Protein AF-A0A2V7AIP7-F1 (afdb_monomer_lite)

Sequence (74 aa):
GAQHDVALVKRLLEEELADILARRPRQADVEARYRKAVKIGMRWVKSYTELDFRSLGSYSRAELDAIAAAPDAL

Secondary structure (DSSP, 8-state):
-----HHHHHHHHHHHHHHHHHHS---HHHHHHHHHHHHHHHHHHHHHHTT----GGGS-HHHHHHHHHSPP--

pLDDT: mean 92.98, std 4.15, range [75.44, 97.69]

Structure (mmCIF, N/CA/C/O backbone):
data_AF-A0A2V7AIP7-F1
#
_entry.id   AF-A0A2V7AIP7-F1
#
loop_
_atom_site.group_PDB
_atom_site.id
_atom_site.type_symbol
_atom_site.label_atom_id
_at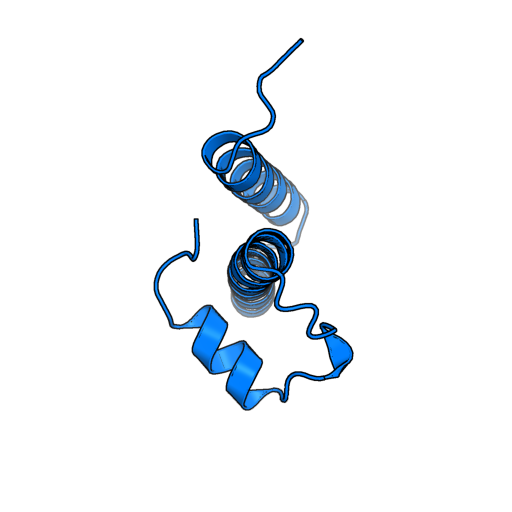om_site.label_alt_id
_atom_site.label_comp_id
_atom_site.label_asym_id
_atom_site.label_entity_id
_atom_site.label_seq_id
_atom_site.pdbx_PDB_ins_code
_atom_site.Cartn_x
_atom_site.Cartn_y
_atom_site.Cartn_z
_atom_site.occupancy
_atom_site.B_iso_or_equiv
_atom_site.auth_seq_id
_atom_site.auth_comp_id
_atom_site.auth_asym_id
_atom_site.auth_atom_id
_atom_site.pdbx_PDB_model_num
ATOM 1 N N . GLY A 1 1 ? -7.435 23.022 7.209 1.00 78.75 1 GLY A N 1
ATOM 2 C CA . GLY A 1 1 ? -6.691 21.746 7.200 1.00 78.75 1 GLY A CA 1
ATOM 3 C C . GLY A 1 1 ? -7.438 20.745 6.345 1.00 78.75 1 GLY A C 1
ATOM 4 O O . GLY A 1 1 ? -8.636 20.930 6.168 1.00 78.75 1 GLY A O 1
ATOM 5 N N . ALA A 1 2 ? -6.756 19.739 5.794 1.00 80.88 2 ALA A N 1
ATOM 6 C CA . ALA A 1 2 ? -7.408 18.629 5.094 1.00 80.88 2 ALA A CA 1
ATOM 7 C C . ALA A 1 2 ? -7.934 17.595 6.104 1.00 80.88 2 ALA A C 1
ATOM 9 O O . ALA A 1 2 ? -7.354 17.436 7.178 1.00 80.88 2 ALA A O 1
ATOM 10 N N . GLN A 1 3 ? -9.023 16.901 5.771 1.00 90.00 3 GLN A N 1
ATOM 11 C CA . GLN A 1 3 ? -9.513 15.778 6.568 1.00 90.00 3 GLN A CA 1
ATOM 12 C C . GLN A 1 3 ? -8.579 14.577 6.382 1.00 90.00 3 GLN A C 1
ATOM 14 O O . GLN A 1 3 ? -8.249 14.223 5.255 1.00 90.00 3 GLN A O 1
ATOM 19 N N . HIS A 1 4 ? -8.125 13.974 7.482 1.00 87.62 4 HIS A N 1
ATOM 20 C CA . HIS A 1 4 ? -7.248 12.803 7.448 1.00 87.62 4 HIS A CA 1
ATOM 21 C C . HIS A 1 4 ? -8.096 11.528 7.462 1.00 87.62 4 HIS A C 1
ATOM 23 O O . HIS A 1 4 ? -8.376 10.978 8.525 1.00 87.62 4 HIS A O 1
ATOM 29 N N . ASP A 1 5 ? -8.542 11.100 6.282 1.00 90.06 5 ASP A N 1
ATOM 30 C CA . ASP A 1 5 ? -9.395 9.926 6.094 1.00 90.06 5 ASP A CA 1
ATOM 31 C C . ASP A 1 5 ? -8.744 8.842 5.213 1.00 90.06 5 ASP A C 1
ATOM 33 O O . ASP A 1 5 ? -7.636 8.984 4.690 1.00 90.06 5 ASP A O 1
ATOM 37 N N . VAL A 1 6 ? -9.449 7.717 5.074 1.00 88.69 6 VAL A N 1
ATOM 38 C CA . VAL A 1 6 ? -9.012 6.554 4.289 1.00 88.69 6 VAL A CA 1
ATOM 39 C C . VAL A 1 6 ? -8.809 6.906 2.810 1.00 88.69 6 VAL A C 1
ATOM 41 O O . VAL A 1 6 ? -7.844 6.449 2.195 1.00 88.69 6 VAL A O 1
ATOM 44 N N . ALA A 1 7 ? -9.675 7.756 2.254 1.00 91.12 7 ALA A N 1
ATOM 45 C CA . ALA A 1 7 ? -9.585 8.191 0.865 1.00 91.12 7 ALA A CA 1
ATOM 46 C C . ALA A 1 7 ? -8.321 9.028 0.617 1.00 91.12 7 ALA A C 1
ATOM 48 O O . ALA A 1 7 ? -7.644 8.844 -0.397 1.00 91.12 7 ALA A O 1
ATOM 49 N N . LEU A 1 8 ? -7.959 9.905 1.560 1.00 92.38 8 LEU A N 1
ATOM 50 C CA . LEU A 1 8 ? -6.711 10.656 1.516 1.00 92.38 8 LEU A CA 1
ATOM 51 C C . LEU A 1 8 ? -5.501 9.718 1.537 1.00 92.38 8 LEU A C 1
ATOM 53 O O . LEU A 1 8 ? -4.619 9.867 0.695 1.00 92.38 8 LEU A O 1
ATOM 57 N N . VAL A 1 9 ? -5.461 8.746 2.453 1.00 92.00 9 VAL A N 1
ATOM 58 C CA . VAL A 1 9 ? -4.339 7.793 2.545 1.00 92.00 9 VAL A CA 1
ATOM 59 C C . VAL A 1 9 ? -4.181 6.996 1.252 1.00 92.00 9 VAL A C 1
ATOM 61 O O . VAL A 1 9 ? -3.067 6.871 0.747 1.00 92.00 9 VAL A O 1
ATOM 64 N N . LYS A 1 10 ? -5.285 6.481 0.698 1.00 93.69 10 LYS A N 1
ATOM 65 C CA . LYS A 1 10 ? -5.271 5.728 -0.560 1.00 93.69 10 LYS A CA 1
ATOM 66 C C . LYS A 1 10 ? -4.675 6.551 -1.698 1.00 93.69 10 LYS A C 1
ATOM 68 O O . LYS A 1 10 ? -3.732 6.101 -2.343 1.00 93.69 10 LYS A O 1
ATOM 73 N N . ARG A 1 11 ? -5.179 7.772 -1.884 1.00 95.06 11 ARG A N 1
ATOM 74 C CA . ARG A 1 11 ? -4.698 8.692 -2.917 1.00 95.06 11 ARG A CA 1
ATOM 75 C C . ARG A 1 11 ? -3.210 9.004 -2.761 1.00 95.06 11 ARG A C 1
ATOM 77 O O . ARG A 1 11 ? -2.483 8.916 -3.740 1.00 95.06 11 ARG A O 1
ATOM 84 N N . LEU A 1 12 ? -2.748 9.304 -1.545 1.00 95.50 12 LEU A N 1
ATOM 85 C CA . LEU A 1 12 ? -1.328 9.574 -1.294 1.00 95.50 12 LEU A CA 1
ATOM 86 C C . LEU A 1 12 ? -0.450 8.369 -1.657 1.00 95.50 12 LEU A C 1
ATOM 88 O O . LEU A 1 12 ? 0.585 8.532 -2.291 1.00 95.50 12 LEU A O 1
ATOM 92 N N . LEU A 1 13 ? -0.866 7.147 -1.311 1.00 95.62 13 LEU A N 1
ATOM 93 C CA . LEU A 1 13 ? -0.114 5.938 -1.665 1.00 95.62 13 LEU A CA 1
ATOM 94 C C . LEU A 1 13 ? -0.053 5.699 -3.182 1.00 95.62 13 LEU A C 1
ATOM 96 O O . LEU A 1 13 ? 0.967 5.229 -3.684 1.00 95.62 13 LEU A O 1
ATOM 100 N N . GLU A 1 14 ? -1.126 6.008 -3.910 1.00 95.88 14 GLU A N 1
ATOM 101 C CA . GLU A 1 14 ? -1.179 5.899 -5.373 1.00 95.88 14 GLU A CA 1
ATOM 102 C C . GLU A 1 14 ? -0.329 6.975 -6.069 1.00 95.88 14 GLU A C 1
ATOM 104 O O . GLU A 1 14 ? 0.399 6.662 -7.015 1.00 95.88 14 GLU A O 1
ATOM 109 N N . GLU A 1 15 ? -0.376 8.219 -5.585 1.00 97.62 15 GLU A N 1
ATOM 110 C CA . GLU A 1 15 ? 0.441 9.336 -6.077 1.00 97.62 15 GLU A CA 1
ATOM 111 C C . GLU A 1 15 ? 1.937 9.053 -5.870 1.00 97.62 15 GLU A C 1
ATOM 113 O O . GLU A 1 15 ? 2.720 9.124 -6.820 1.00 97.62 15 GLU A O 1
ATOM 118 N N . GLU A 1 16 ? 2.327 8.629 -4.665 1.00 97.50 16 GLU A N 1
ATOM 119 C CA . GLU A 1 16 ? 3.712 8.264 -4.350 1.00 97.50 16 GLU A CA 1
ATOM 120 C C . GLU A 1 16 ? 4.184 7.047 -5.154 1.00 97.50 16 GLU A C 1
ATOM 122 O O . GLU A 1 16 ? 5.324 7.005 -5.618 1.00 97.50 16 GLU A O 1
ATOM 127 N N . LEU A 1 17 ? 3.314 6.057 -5.388 1.00 97.00 17 LEU A N 1
ATOM 128 C CA . LEU A 1 17 ? 3.637 4.943 -6.278 1.00 97.00 17 LEU A CA 1
ATOM 129 C C . LEU A 1 17 ? 3.952 5.440 -7.687 1.00 97.00 17 LEU A C 1
ATOM 131 O O . LEU A 1 17 ? 4.974 5.051 -8.251 1.00 97.00 17 LEU A O 1
ATOM 135 N N . ALA A 1 18 ? 3.081 6.270 -8.262 1.00 96.75 18 ALA A N 1
ATOM 136 C CA . ALA A 1 18 ? 3.271 6.795 -9.608 1.00 96.75 18 ALA A CA 1
ATOM 137 C C . ALA A 1 18 ? 4.591 7.571 -9.719 1.00 96.75 18 ALA A C 1
ATOM 139 O O .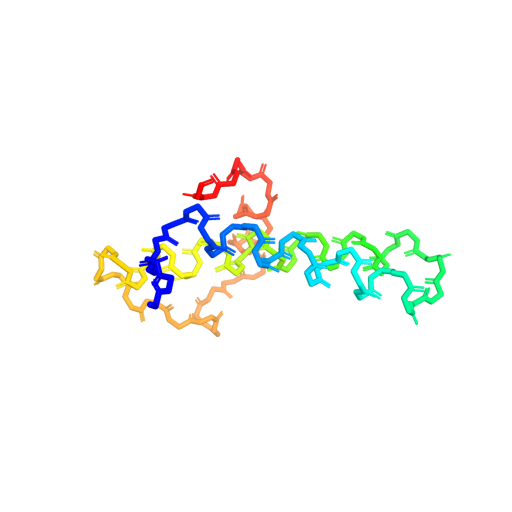 ALA A 1 18 ? 5.350 7.372 -10.670 1.00 96.75 18 ALA A O 1
ATOM 140 N N . ASP A 1 19 ? 4.897 8.386 -8.713 1.00 97.69 19 ASP A N 1
ATOM 141 C CA . ASP A 1 19 ? 6.117 9.179 -8.639 1.00 97.69 19 ASP A CA 1
ATOM 142 C C . ASP A 1 19 ? 7.381 8.306 -8.499 1.00 97.69 19 ASP A C 1
ATOM 144 O O . ASP A 1 19 ? 8.373 8.486 -9.212 1.00 97.69 19 ASP A O 1
ATOM 148 N N . ILE A 1 20 ? 7.335 7.272 -7.652 1.00 95.94 20 ILE A N 1
ATOM 149 C CA . ILE A 1 20 ? 8.414 6.283 -7.524 1.00 95.94 20 ILE A CA 1
ATOM 150 C C . ILE A 1 20 ? 8.651 5.559 -8.851 1.00 95.94 20 ILE A C 1
ATOM 152 O O . ILE A 1 20 ? 9.800 5.440 -9.285 1.00 95.94 20 ILE A O 1
ATOM 156 N N . LEU A 1 21 ? 7.590 5.076 -9.504 1.00 95.44 21 LEU A N 1
ATOM 157 C CA . LEU A 1 21 ? 7.709 4.356 -10.773 1.00 95.44 21 LEU A CA 1
ATOM 158 C C . LEU A 1 21 ? 8.252 5.259 -11.888 1.00 95.44 21 LEU A C 1
ATOM 160 O O . LEU A 1 21 ? 9.041 4.796 -12.708 1.00 95.44 21 LEU A O 1
ATOM 164 N N . ALA A 1 22 ? 7.909 6.550 -11.886 1.00 95.50 22 ALA A N 1
ATOM 165 C CA . ALA A 1 22 ? 8.439 7.519 -12.842 1.00 95.50 22 ALA A CA 1
ATOM 166 C C . ALA A 1 22 ? 9.956 7.745 -12.698 1.00 95.50 22 ALA A C 1
ATOM 168 O O . ALA A 1 22 ? 10.632 8.028 -13.687 1.00 95.50 22 ALA A O 1
ATOM 169 N N . ARG A 1 23 ? 10.510 7.599 -11.485 1.00 94.88 23 ARG A N 1
ATOM 170 C CA . ARG A 1 23 ? 11.943 7.809 -11.194 1.00 94.88 23 ARG A CA 1
ATOM 171 C C . ARG A 1 23 ? 12.801 6.546 -11.268 1.00 94.88 23 ARG A C 1
ATOM 173 O O . ARG A 1 23 ? 14.019 6.624 -11.085 1.00 94.88 23 ARG A O 1
ATOM 180 N N . ARG A 1 24 ? 12.205 5.373 -11.478 1.00 89.25 24 ARG A N 1
ATOM 181 C CA . ARG A 1 24 ? 12.928 4.096 -11.559 1.00 89.25 24 ARG A CA 1
ATOM 182 C C . ARG A 1 24 ? 13.117 3.663 -13.015 1.00 89.25 24 ARG A C 1
ATOM 184 O O . ARG A 1 24 ? 12.303 4.002 -13.870 1.00 89.25 24 ARG A O 1
ATOM 191 N N . PRO A 1 25 ? 14.179 2.895 -13.325 1.00 88.19 25 PRO A N 1
ATOM 192 C CA . PRO A 1 25 ? 14.279 2.237 -14.621 1.00 88.19 25 PRO A CA 1
ATOM 193 C C . PRO A 1 25 ? 13.049 1.352 -14.852 1.00 88.19 25 PRO A C 1
ATOM 195 O O . PRO A 1 25 ? 12.633 0.642 -13.935 1.00 88.19 25 PRO A O 1
ATOM 198 N N . ARG A 1 26 ? 12.496 1.372 -16.070 1.00 88.75 26 ARG A N 1
ATOM 199 C CA . ARG A 1 26 ? 11.339 0.548 -16.455 1.00 88.75 26 ARG A CA 1
ATOM 200 C C . ARG A 1 26 ? 11.720 -0.930 -16.475 1.00 88.75 26 ARG A C 1
ATOM 202 O O . ARG A 1 26 ? 12.196 -1.450 -17.481 1.00 88.75 26 ARG A O 1
ATOM 209 N N . GLN A 1 27 ? 11.548 -1.581 -15.332 1.00 94.69 27 GLN A N 1
ATOM 210 C CA . GLN A 1 27 ? 11.809 -2.997 -15.105 1.00 94.69 27 GLN A CA 1
ATOM 211 C C . GLN A 1 27 ? 10.555 -3.615 -14.493 1.00 94.69 27 GLN A C 1
ATOM 213 O O . GLN A 1 27 ? 10.147 -3.248 -13.391 1.00 94.69 27 GLN A O 1
ATOM 218 N N . ALA A 1 28 ? 9.937 -4.549 -15.216 1.00 92.81 28 ALA A N 1
ATOM 219 C CA . ALA A 1 28 ? 8.631 -5.096 -14.855 1.00 92.81 28 ALA A CA 1
ATOM 220 C C . ALA A 1 28 ? 8.616 -5.752 -13.461 1.00 92.81 28 ALA A C 1
ATOM 222 O O . ALA A 1 28 ? 7.630 -5.643 -12.733 1.00 92.81 28 ALA A O 1
ATOM 223 N N . ASP A 1 29 ? 9.713 -6.394 -13.057 1.00 93.69 29 ASP A N 1
ATOM 224 C CA . ASP A 1 29 ? 9.847 -7.011 -11.737 1.00 93.69 29 ASP A CA 1
ATOM 225 C C . ASP A 1 29 ? 9.942 -5.962 -10.617 1.00 93.69 29 ASP A C 1
ATOM 227 O O . ASP A 1 29 ? 9.353 -6.134 -9.549 1.00 93.69 29 ASP A O 1
ATOM 231 N N . VAL A 1 30 ? 10.644 -4.853 -10.858 1.00 93.19 30 VAL A N 1
ATOM 232 C CA . VAL A 1 30 ? 10.739 -3.724 -9.923 1.00 93.19 30 VAL A CA 1
ATOM 233 C C . VAL A 1 30 ? 9.381 -3.042 -9.770 1.00 93.19 30 VAL A C 1
ATOM 235 O O . VAL A 1 30 ? 8.932 -2.827 -8.643 1.00 93.19 30 VAL A O 1
ATOM 238 N N . GLU A 1 31 ? 8.691 -2.764 -10.877 1.00 95.25 31 GLU A N 1
ATOM 239 C CA . GLU A 1 31 ? 7.352 -2.166 -10.855 1.00 95.25 31 GLU A CA 1
ATOM 240 C C . GLU A 1 31 ? 6.350 -3.052 -10.102 1.00 95.25 31 GLU A C 1
ATOM 242 O O . GLU A 1 31 ? 5.595 -2.564 -9.256 1.0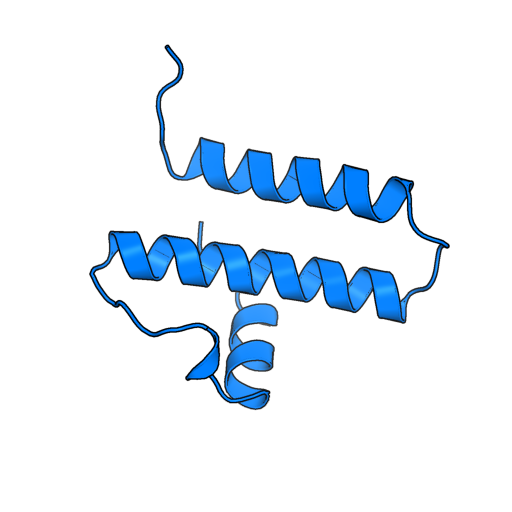0 95.25 31 GLU A O 1
ATOM 247 N N . ALA A 1 32 ? 6.382 -4.366 -10.346 1.00 94.75 32 ALA A N 1
ATOM 248 C CA . ALA A 1 32 ? 5.537 -5.330 -9.648 1.00 94.75 32 ALA A CA 1
ATOM 249 C C . ALA A 1 32 ? 5.801 -5.346 -8.133 1.00 94.75 32 ALA A C 1
ATOM 251 O O . ALA A 1 32 ? 4.852 -5.371 -7.345 1.00 94.75 32 ALA A O 1
ATOM 252 N N . ARG A 1 33 ? 7.070 -5.269 -7.702 1.00 95.06 33 ARG A N 1
ATOM 253 C CA . ARG A 1 33 ? 7.424 -5.195 -6.272 1.00 95.06 33 ARG A CA 1
ATOM 254 C C . ARG A 1 33 ? 6.875 -3.931 -5.608 1.00 95.06 33 ARG A C 1
ATOM 256 O O . ARG A 1 33 ? 6.342 -4.028 -4.505 1.00 95.06 33 ARG A O 1
ATOM 263 N N . TYR A 1 34 ? 6.954 -2.775 -6.267 1.00 96.38 34 TYR A N 1
ATOM 264 C CA . TYR A 1 34 ? 6.400 -1.528 -5.727 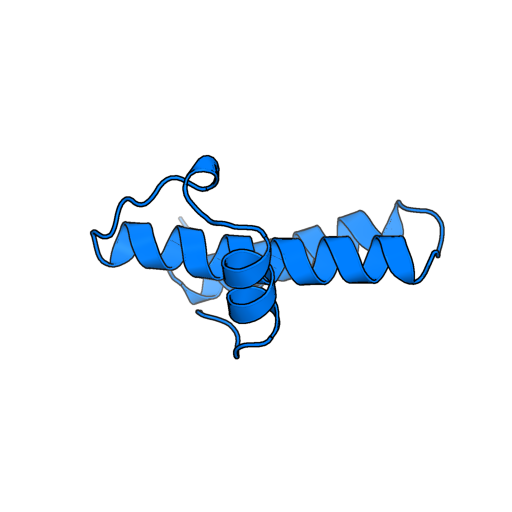1.00 96.38 34 TYR A CA 1
ATOM 265 C C . TYR A 1 34 ? 4.870 -1.551 -5.653 1.00 96.38 34 TYR A C 1
ATOM 267 O O . TYR A 1 34 ? 4.305 -1.191 -4.622 1.00 96.38 34 TYR A O 1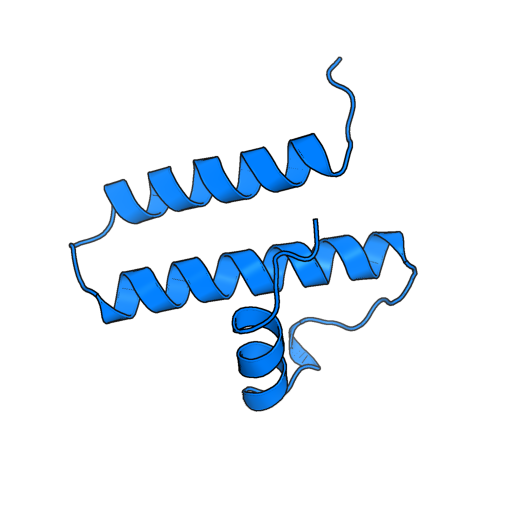
ATOM 275 N N . ARG A 1 35 ? 4.192 -2.064 -6.689 1.00 95.62 35 ARG A N 1
ATOM 276 C CA . ARG A 1 35 ? 2.731 -2.258 -6.666 1.00 95.62 35 ARG A CA 1
ATOM 277 C C . ARG A 1 35 ? 2.301 -3.181 -5.521 1.00 95.62 35 ARG A C 1
ATOM 279 O O . ARG A 1 35 ? 1.353 -2.873 -4.804 1.00 95.62 35 ARG A O 1
ATOM 286 N N . LYS A 1 36 ? 3.037 -4.275 -5.294 1.00 96.62 36 LYS A N 1
ATOM 287 C CA . LYS A 1 36 ? 2.831 -5.171 -4.147 1.00 96.62 36 LYS A CA 1
ATOM 288 C C . LYS A 1 36 ? 3.019 -4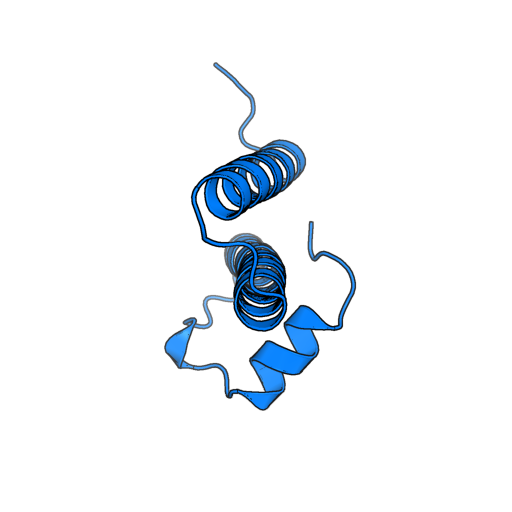.445 -2.808 1.00 96.62 36 LYS A C 1
ATOM 290 O O . LYS A 1 36 ? 2.184 -4.591 -1.917 1.00 96.62 36 LYS A O 1
ATOM 295 N N . ALA A 1 37 ? 4.085 -3.657 -2.668 1.00 96.19 37 ALA A N 1
ATOM 296 C CA . ALA A 1 37 ? 4.377 -2.919 -1.439 1.00 96.19 37 ALA A CA 1
ATOM 297 C C . ALA A 1 37 ? 3.256 -1.939 -1.057 1.00 96.19 37 ALA A C 1
ATOM 299 O O . ALA A 1 37 ? 2.909 -1.848 0.117 1.00 96.19 37 ALA A O 1
ATOM 300 N N . VAL A 1 38 ? 2.642 -1.266 -2.034 1.00 96.56 38 VAL A N 1
ATOM 301 C CA . VAL A 1 38 ? 1.525 -0.337 -1.791 1.00 96.56 38 VAL A CA 1
ATOM 302 C C . VAL A 1 38 ? 0.310 -1.044 -1.206 1.00 96.56 38 VAL A C 1
ATOM 304 O O . VAL A 1 38 ? -0.231 -0.590 -0.201 1.00 96.56 38 VAL A O 1
ATOM 307 N N . LYS A 1 39 ? -0.077 -2.196 -1.760 1.00 96.50 39 LYS A N 1
ATOM 308 C CA . LYS A 1 39 ? -1.216 -2.975 -1.244 1.00 96.50 39 LYS A CA 1
ATOM 309 C C . LYS A 1 39 ? -0.968 -3.484 0.176 1.00 96.50 39 LYS A C 1
ATOM 311 O O . LYS A 1 39 ? -1.862 -3.439 1.021 1.00 96.50 39 LYS A O 1
ATOM 316 N N . ILE A 1 40 ? 0.270 -3.892 0.465 1.00 95.94 40 ILE A N 1
ATOM 317 C CA . ILE A 1 40 ? 0.701 -4.238 1.826 1.00 95.94 40 ILE A CA 1
ATOM 318 C C . ILE A 1 40 ? 0.602 -3.018 2.749 1.00 95.94 40 ILE A C 1
ATOM 320 O O . ILE A 1 40 ? 0.047 -3.132 3.839 1.00 95.94 40 ILE A O 1
ATOM 324 N N . GLY A 1 41 ? 1.080 -1.851 2.308 1.00 94.50 41 GLY A N 1
ATOM 325 C CA . GLY A 1 41 ? 0.994 -0.597 3.058 1.00 94.50 41 GLY A CA 1
ATOM 326 C C . GLY A 1 41 ? -0.447 -0.205 3.389 1.00 94.50 41 GLY A C 1
ATOM 327 O O . GLY A 1 41 ? -0.745 0.090 4.543 1.00 94.50 41 GLY A O 1
ATOM 328 N N . MET A 1 42 ? -1.363 -0.297 2.419 1.00 95.06 42 MET A N 1
ATOM 329 C CA . MET A 1 42 ? -2.796 -0.048 2.623 1.00 95.06 42 MET A CA 1
ATOM 330 C C . MET A 1 42 ? -3.392 -0.970 3.693 1.00 95.06 42 MET A C 1
ATOM 332 O O . MET A 1 42 ? -4.064 -0.501 4.614 1.00 95.06 42 MET A O 1
ATOM 336 N N . ARG A 1 43 ? -3.122 -2.283 3.615 1.00 94.94 43 ARG A N 1
ATOM 337 C CA . ARG A 1 43 ? -3.596 -3.244 4.624 1.00 94.94 43 ARG A CA 1
ATOM 338 C C . ARG A 1 43 ? -2.993 -2.963 5.996 1.00 94.94 43 ARG A C 1
ATOM 340 O O . ARG A 1 43 ? -3.703 -3.057 6.995 1.00 94.94 43 ARG A O 1
ATOM 347 N N . TRP A 1 44 ? -1.715 -2.607 6.050 1.00 93.75 44 TRP A N 1
ATOM 348 C CA . TRP A 1 44 ? -1.028 -2.301 7.298 1.00 93.75 44 TRP A CA 1
ATOM 349 C C . TRP A 1 44 ? -1.611 -1.057 7.978 1.00 93.75 44 TRP A C 1
ATOM 351 O O . TRP A 1 44 ? -1.968 -1.132 9.151 1.00 93.75 44 TRP A O 1
ATOM 361 N N . VAL A 1 45 ? -1.834 0.036 7.237 1.00 91.81 45 VAL A N 1
ATOM 362 C CA . VAL A 1 45 ? -2.503 1.237 7.771 1.00 91.81 45 VAL A CA 1
ATOM 363 C C . VAL A 1 45 ? -3.909 0.906 8.270 1.00 91.81 45 VAL A C 1
ATOM 365 O O . VAL A 1 45 ? -4.259 1.276 9.389 1.00 91.81 45 VAL A O 1
ATOM 368 N N . LYS A 1 46 ? -4.695 0.149 7.491 1.00 91.62 46 LYS A N 1
ATOM 369 C CA . LYS A 1 46 ? -6.034 -0.287 7.913 1.00 91.62 46 LYS A CA 1
ATOM 370 C C . LYS A 1 46 ? -6.000 -1.065 9.228 1.00 91.62 46 LYS A C 1
ATOM 372 O O . LYS A 1 46 ? -6.808 -0.798 10.109 1.00 91.62 46 LYS A O 1
ATOM 377 N N . SER A 1 47 ? -5.035 -1.967 9.391 1.00 91.75 47 SER A N 1
ATOM 378 C CA . SER A 1 47 ? -4.915 -2.789 10.603 1.00 91.75 47 SER A CA 1
ATOM 379 C C . SER A 1 47 ? -4.715 -1.915 11.853 1.00 91.75 47 SER A C 1
ATOM 381 O O . SER A 1 47 ? -5.342 -2.153 12.879 1.00 91.75 47 SER A O 1
ATOM 383 N N . TYR A 1 48 ? -3.966 -0.810 11.744 1.00 89.06 48 TYR A N 1
ATOM 384 C CA . TYR A 1 48 ? -3.805 0.159 12.840 1.00 89.06 48 TYR A CA 1
ATOM 385 C C . TYR A 1 48 ? -5.087 0.942 13.152 1.00 89.06 48 TYR A C 1
ATOM 387 O O . TYR A 1 48 ? -5.316 1.288 14.310 1.00 89.06 48 TYR A O 1
ATOM 395 N N . THR A 1 49 ? -5.941 1.196 12.155 1.00 89.25 49 THR A N 1
ATOM 396 C CA . THR A 1 49 ? -7.276 1.782 12.387 1.00 89.25 49 THR A CA 1
ATOM 397 C C . THR A 1 49 ? -8.264 0.784 13.000 1.00 89.25 49 THR A C 1
ATOM 399 O O . THR A 1 49 ? -9.204 1.190 13.674 1.00 89.25 49 THR A O 1
ATOM 402 N N . GLU A 1 50 ? -8.024 -0.517 12.807 1.00 91.69 50 GLU A N 1
ATOM 403 C CA . GLU A 1 50 ? -8.823 -1.632 13.337 1.00 91.69 50 GLU A CA 1
ATOM 404 C C . GLU A 1 50 ? -8.312 -2.140 14.703 1.00 91.69 50 GLU A C 1
ATOM 406 O O . GLU A 1 50 ? -8.870 -3.087 15.249 1.00 91.69 50 GLU A O 1
ATOM 411 N N . LEU A 1 51 ? -7.277 -1.506 15.275 1.00 93.31 51 LEU A N 1
ATOM 412 C CA . LEU A 1 51 ? -6.588 -1.928 16.507 1.00 93.31 51 LEU A CA 1
ATOM 413 C C . LEU A 1 51 ? -5.905 -3.315 16.417 1.00 93.31 51 LEU A C 1
ATOM 415 O O . LEU A 1 51 ? -5.629 -3.943 17.439 1.00 93.31 51 LEU A O 1
ATOM 419 N N . ASP A 1 52 ? -5.580 -3.769 15.202 1.00 91.62 52 ASP A N 1
ATOM 420 C CA . ASP A 1 52 ? -4.771 -4.960 14.915 1.00 91.62 52 ASP A CA 1
ATOM 421 C C . ASP A 1 52 ? -3.312 -4.553 14.632 1.00 91.62 52 ASP A C 1
ATOM 423 O O . ASP A 1 52 ? -2.894 -4.294 13.501 1.00 91.62 52 ASP A O 1
ATOM 427 N N . PHE A 1 53 ? -2.511 -4.449 15.695 1.00 87.88 53 PHE A N 1
ATOM 428 C CA . PHE A 1 53 ? -1.159 -3.873 15.659 1.00 87.88 53 PHE A CA 1
ATOM 429 C C . PHE A 1 53 ? -0.059 -4.850 15.231 1.00 87.88 53 PHE A C 1
ATOM 431 O O . PHE A 1 53 ? 1.073 -4.804 15.724 1.00 87.88 53 PHE A O 1
ATOM 438 N N . ARG A 1 54 ? -0.364 -5.754 14.301 1.00 90.38 54 ARG A N 1
ATOM 439 C CA . ARG A 1 54 ? 0.622 -6.704 13.787 1.00 90.38 54 ARG A CA 1
ATOM 440 C C . ARG A 1 54 ? 1.759 -5.959 13.070 1.00 90.38 54 ARG A C 1
ATOM 442 O O . ARG A 1 54 ? 1.540 -5.221 12.106 1.00 90.38 54 ARG A O 1
ATOM 449 N N . SER A 1 55 ? 2.999 -6.158 13.518 1.00 90.31 55 SER A N 1
ATOM 450 C CA . SER A 1 55 ? 4.167 -5.522 12.894 1.00 90.31 55 SER A CA 1
ATOM 451 C C . SER A 1 55 ? 4.408 -6.072 11.483 1.00 90.31 55 SER A C 1
ATOM 453 O O . SER A 1 55 ? 4.180 -7.257 11.233 1.00 90.31 55 SER A O 1
ATOM 455 N N . LEU A 1 56 ? 4.933 -5.253 10.561 1.00 90.00 56 LEU A N 1
ATOM 456 C CA . LEU A 1 56 ? 5.257 -5.708 9.197 1.00 90.00 56 LEU A CA 1
ATOM 457 C C . LEU A 1 56 ? 6.225 -6.905 9.184 1.00 90.00 56 LEU A C 1
ATOM 459 O O . LEU A 1 56 ? 6.092 -7.792 8.348 1.00 90.00 56 LEU A O 1
ATOM 463 N N . GLY A 1 57 ? 7.161 -6.964 10.137 1.00 90.44 57 GLY A N 1
ATOM 464 C CA . GLY A 1 57 ? 8.121 -8.066 10.264 1.00 90.44 57 GLY A CA 1
ATOM 465 C C . GLY A 1 57 ? 7.521 -9.388 10.757 1.00 90.44 57 GLY A C 1
ATOM 466 O O . GLY A 1 57 ? 8.186 -10.415 10.679 1.00 90.44 57 GLY A O 1
ATOM 467 N N . SER A 1 58 ? 6.281 -9.380 11.254 1.00 93.19 58 SER A N 1
ATOM 468 C CA . SER A 1 58 ? 5.591 -10.592 11.713 1.00 93.19 58 SER A CA 1
ATOM 469 C C . SER A 1 58 ? 4.886 -11.363 10.592 1.00 93.19 58 SER A C 1
ATOM 471 O O . SER A 1 58 ? 4.425 -12.481 10.820 1.00 93.19 58 SER A O 1
ATOM 473 N N . TYR A 1 59 ? 4.746 -10.766 9.406 1.00 94.00 59 TYR A N 1
ATOM 474 C CA . TYR A 1 59 ? 4.127 -11.415 8.257 1.00 94.00 59 TYR A CA 1
ATOM 475 C C . TYR A 1 59 ? 5.155 -12.281 7.532 1.00 94.00 59 TYR A C 1
ATOM 477 O O . TYR A 1 59 ? 6.248 -11.837 7.175 1.00 94.00 59 TYR A O 1
ATOM 485 N N . SER A 1 60 ? 4.782 -13.524 7.260 1.00 96.50 60 SER A N 1
ATOM 486 C CA . SER A 1 60 ? 5.508 -14.383 6.335 1.00 96.50 60 SER A CA 1
ATOM 487 C C . SER A 1 60 ? 5.421 -13.837 4.907 1.00 96.50 60 SER A C 1
ATOM 489 O O . SER A 1 60 ? 4.510 -13.090 4.543 1.00 96.50 60 SER A O 1
ATOM 491 N N . ARG A 1 61 ? 6.354 -14.260 4.044 1.00 94.94 61 ARG A N 1
ATOM 492 C CA . ARG A 1 61 ? 6.320 -13.890 2.619 1.00 94.94 61 ARG A CA 1
ATOM 493 C C . ARG A 1 61 ? 4.998 -14.286 1.957 1.00 94.94 61 ARG A C 1
ATOM 495 O O . ARG A 1 61 ? 4.440 -13.472 1.232 1.00 94.94 61 ARG A O 1
ATOM 502 N N . ALA A 1 62 ? 4.487 -15.477 2.274 1.00 97.06 62 ALA A N 1
ATOM 503 C CA . ALA A 1 62 ? 3.219 -15.978 1.754 1.00 97.06 62 ALA A CA 1
ATOM 504 C C . ALA A 1 62 ? 2.025 -15.111 2.185 1.00 97.06 62 ALA A C 1
ATOM 506 O O . ALA A 1 62 ? 1.156 -14.819 1.370 1.00 97.06 62 ALA A O 1
ATOM 507 N N . GLU A 1 63 ? 2.000 -14.636 3.435 1.00 96.31 63 GLU A N 1
ATOM 508 C CA . GLU A 1 63 ? 0.965 -13.697 3.889 1.00 96.31 63 GLU A CA 1
ATOM 509 C C . GLU A 1 63 ? 1.060 -12.355 3.153 1.00 96.31 63 GLU A C 1
ATOM 511 O O . GLU A 1 63 ? 0.044 -11.816 2.718 1.00 96.31 63 GLU A O 1
ATOM 516 N N . LEU A 1 64 ? 2.273 -11.832 2.944 1.00 96.25 64 LEU A N 1
ATOM 517 C CA . LEU A 1 64 ? 2.477 -10.604 2.169 1.00 96.25 64 LEU A CA 1
ATOM 518 C C . LEU A 1 64 ? 2.067 -10.770 0.697 1.00 96.25 64 LEU A C 1
ATOM 520 O O . LEU A 1 64 ? 1.553 -9.829 0.095 1.00 96.25 64 LEU A O 1
ATOM 524 N N . ASP A 1 65 ? 2.296 -11.944 0.102 1.00 96.75 65 ASP A N 1
ATOM 525 C CA . ASP A 1 65 ? 1.794 -12.296 -1.233 1.00 96.75 65 ASP A CA 1
ATOM 526 C C . ASP A 1 65 ? 0.260 -12.335 -1.270 1.00 96.75 65 ASP A C 1
ATOM 528 O O . ASP A 1 65 ? -0.342 -11.745 -2.166 1.00 96.75 65 ASP A O 1
ATOM 532 N N . ALA A 1 66 ? -0.379 -12.952 -0.273 1.00 96.62 66 ALA A N 1
ATOM 533 C CA . ALA A 1 66 ? -1.836 -13.018 -0.183 1.00 96.62 66 ALA A CA 1
ATOM 534 C C . ALA A 1 66 ? -2.472 -11.624 -0.048 1.00 96.62 66 ALA A C 1
ATOM 536 O O . ALA A 1 66 ? -3.428 -11.309 -0.757 1.00 96.62 66 ALA A O 1
ATOM 537 N N . ILE A 1 67 ? -1.903 -10.757 0.798 1.00 95.94 67 ILE A N 1
ATOM 538 C CA . ILE A 1 67 ? -2.342 -9.359 0.940 1.00 95.94 67 ILE A CA 1
ATOM 539 C C . ILE A 1 67 ? -2.221 -8.615 -0.396 1.00 95.94 67 ILE A C 1
ATOM 541 O O . ILE A 1 67 ? -3.121 -7.877 -0.786 1.00 95.94 67 ILE A O 1
ATOM 545 N N . ALA A 1 68 ? -1.126 -8.824 -1.125 1.00 95.62 68 ALA A N 1
ATOM 546 C CA . ALA A 1 68 ? -0.901 -8.176 -2.412 1.00 95.62 68 ALA A CA 1
ATOM 547 C C . ALA A 1 68 ? -1.839 -8.674 -3.524 1.00 95.62 68 ALA A C 1
ATOM 549 O O . ALA A 1 68 ? -2.121 -7.933 -4.467 1.00 95.62 68 ALA A O 1
ATOM 550 N N . ALA A 1 69 ? -2.330 -9.910 -3.428 1.00 95.44 69 ALA A N 1
ATOM 551 C CA . ALA A 1 69 ? -3.286 -10.481 -4.372 1.00 95.44 69 ALA A CA 1
ATOM 552 C C . ALA A 1 69 ? -4.743 -10.058 -4.089 1.00 95.44 69 ALA A C 1
ATOM 554 O O . ALA A 1 69 ? -5.542 -9.981 -5.021 1.00 95.44 69 ALA A O 1
ATOM 555 N N . ALA A 1 70 ? -5.086 -9.748 -2.836 1.00 94.56 70 ALA A N 1
ATOM 556 C CA . ALA A 1 70 ? -6.426 -9.312 -2.429 1.00 94.56 70 ALA A CA 1
ATOM 557 C C . ALA A 1 70 ? -6.792 -7.911 -2.969 1.00 94.56 70 ALA A C 1
ATOM 559 O O . ALA A 1 70 ? -5.894 -7.168 -3.358 1.00 94.56 70 ALA A O 1
ATOM 560 N N . PRO A 1 71 ? -8.075 -7.503 -3.007 1.00 92.69 71 PRO A N 1
ATOM 561 C CA . PRO A 1 71 ? -8.455 -6.117 -3.298 1.00 92.69 71 PRO A CA 1
ATOM 562 C C . PRO A 1 71 ? -7.793 -5.113 -2.346 1.00 92.69 71 PRO A C 1
ATOM 564 O O . PRO A 1 71 ? -7.358 -5.478 -1.251 1.00 92.69 71 PRO A O 1
ATOM 567 N N . ASP A 1 72 ? -7.735 -3.846 -2.754 1.00 90.19 72 ASP A N 1
ATOM 568 C CA . ASP A 1 72 ? -7.198 -2.786 -1.902 1.00 90.19 72 ASP A CA 1
ATOM 569 C C . ASP A 1 72 ? -7.953 -2.741 -0.572 1.00 90.19 72 ASP A C 1
ATOM 571 O O . ASP A 1 72 ? -9.179 -2.844 -0.518 1.00 90.19 72 ASP A O 1
ATOM 575 N N . ALA A 1 73 ? -7.207 -2.602 0.521 1.00 86.88 73 ALA A N 1
ATOM 576 C CA . ALA A 1 73 ? -7.801 -2.591 1.850 1.00 86.88 73 ALA A CA 1
ATOM 577 C C . ALA A 1 73 ? -8.617 -1.308 2.120 1.00 86.88 73 ALA A C 1
ATOM 579 O O . ALA A 1 73 ? -9.462 -1.319 3.018 1.00 86.88 73 ALA A O 1
ATOM 580 N N . LEU A 1 74 ? -8.359 -0.238 1.358 1.00 75.44 74 LEU A N 1
ATOM 581 C CA . LEU A 1 74 ? -8.882 1.120 1.523 1.00 75.44 74 LEU A CA 1
ATOM 582 C C . LEU A 1 74 ? -9.857 1.512 0.403 1.00 75.44 74 LEU A C 1
ATOM 584 O O . LEU A 1 74 ? -9.549 1.248 -0.790 1.00 75.44 74 LEU A O 1
#

Foldseek 3Di:
DDDDDLVVLLVVLVVVLVVVCVPDDPDPVVNLVSLLVSLVVQVQVVCVVVVNNDDPVNDDPVRSVVSSPDPRND

Radius of gyration: 13.21 Å; chains: 1; bounding box: 24×38×33 Å